Protein AF-A0A7J2PY48-F1 (afdb_monomer)

Radius of gyration: 15.41 Å; Cα contacts (8 Å, |Δi|>4): 134; chains: 1; bounding box: 51×31×42 Å

Sequence (105 aa):
MSEINNFRLEILKQIRRIEKGVPIKWDRVINMDFLVQIYGWIPYNKGRSDFILITFEKYKSEITIKFTTSSVKFSEKLHNNLMGEETKEGYTPCIKFKKYFKKYL

Mean predicted aligned error: 5.65 Å

Foldseek 3Di:
DDPVVVVVVVVVVLVVLLCVVFPWDWDDWDDDDFKIKTKTWGDDPPPDTKIKIWMWGHDPPDTDIDMDIPDQPCLLVSVCSRPNPPDPPPRDHDDDPCVVCVVPD

Secondary structure (DSSP, 8-state):
--HHHHHHHHHHHHHHHHTTTS--EEEEEEEETTEEEEEEEEE-TTS-EEEEEEEEEEETTEEEEEEEES-TTTHHHHHHHHH-TT--TT------HHHHTTTT-

Structure (mmCIF, N/CA/C/O ba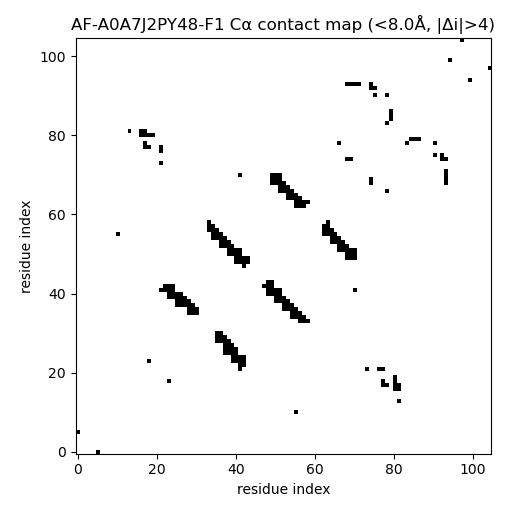ckbone):
data_AF-A0A7J2PY48-F1
#
_entry.id   AF-A0A7J2PY48-F1
#
loop_
_atom_site.group_PDB
_atom_site.id
_atom_site.type_symbol
_atom_site.label_atom_id
_atom_site.label_alt_id
_atom_site.label_comp_id
_atom_site.label_asym_id
_atom_site.label_entity_id
_atom_site.label_seq_id
_atom_site.pdbx_PDB_ins_code
_atom_site.Cartn_x
_atom_site.Cartn_y
_atom_site.Cartn_z
_atom_site.occupancy
_atom_site.B_iso_or_equiv
_atom_site.auth_seq_id
_atom_site.auth_comp_id
_atom_site.auth_asym_id
_atom_site.auth_atom_id
_atom_site.pdbx_PDB_model_num
ATOM 1 N N . MET A 1 1 ? -26.467 4.314 13.506 1.00 53.16 1 MET A N 1
ATOM 2 C CA . MET A 1 1 ? -25.622 3.755 12.421 1.00 53.16 1 MET A CA 1
ATOM 3 C C . MET A 1 1 ? -24.768 2.652 13.021 1.00 53.16 1 MET A C 1
ATOM 5 O O . MET A 1 1 ? -24.183 2.898 14.063 1.00 53.16 1 MET A O 1
ATOM 9 N N . SER A 1 2 ? -24.751 1.447 12.445 1.00 63.12 2 SER A N 1
ATOM 10 C CA . SER A 1 2 ? -24.008 0.305 13.005 1.00 63.12 2 SER A CA 1
ATOM 11 C C . SER A 1 2 ? -22.488 0.525 12.949 1.00 63.12 2 SER A C 1
ATOM 13 O O . SER A 1 2 ? -21.991 1.175 12.028 1.00 63.12 2 SER A O 1
ATOM 15 N N . GLU A 1 3 ? -21.734 -0.039 13.899 1.00 61.94 3 GLU A N 1
ATOM 16 C CA . GLU A 1 3 ? -20.261 0.056 13.943 1.00 61.94 3 GLU A CA 1
ATOM 17 C C . GLU A 1 3 ? -19.582 -0.401 12.638 1.00 61.94 3 GLU A C 1
ATOM 19 O O . GLU A 1 3 ? -18.567 0.162 12.230 1.00 61.94 3 GLU A O 1
ATOM 24 N N . ILE A 1 4 ? -20.172 -1.378 11.940 1.00 60.53 4 ILE A N 1
ATOM 25 C CA . ILE A 1 4 ? -19.694 -1.890 10.644 1.00 60.53 4 ILE A CA 1
ATOM 26 C C . ILE A 1 4 ? -19.715 -0.798 9.565 1.00 60.53 4 ILE A C 1
ATOM 28 O O . ILE A 1 4 ? -18.777 -0.687 8.771 1.00 60.53 4 ILE A O 1
ATOM 32 N N . ASN A 1 5 ? -20.756 0.040 9.547 1.00 67.75 5 ASN A N 1
ATOM 33 C CA . ASN A 1 5 ? -20.833 1.153 8.603 1.00 67.75 5 ASN A CA 1
ATOM 34 C C . ASN A 1 5 ? -19.766 2.210 8.905 1.00 67.75 5 ASN A C 1
ATOM 36 O O . ASN A 1 5 ? -19.225 2.802 7.975 1.00 67.75 5 ASN A O 1
ATOM 40 N N . ASN A 1 6 ? -19.399 2.394 10.175 1.00 79.69 6 ASN A N 1
ATOM 41 C CA . ASN A 1 6 ? -18.341 3.326 10.555 1.00 79.69 6 ASN A CA 1
ATOM 42 C C . ASN A 1 6 ? -16.955 2.841 10.084 1.00 79.69 6 ASN A C 1
ATOM 44 O O . ASN A 1 6 ? -16.181 3.617 9.530 1.00 79.69 6 ASN A O 1
ATOM 48 N N . PHE A 1 7 ? -16.671 1.537 10.199 1.00 84.56 7 PHE A N 1
ATOM 49 C CA . PHE A 1 7 ? -15.387 0.971 9.768 1.00 84.56 7 PHE A CA 1
ATOM 50 C C . PHE A 1 7 ? -15.168 1.068 8.251 1.00 84.56 7 PHE A C 1
ATOM 52 O O . PHE A 1 7 ? -14.113 1.511 7.802 1.00 84.56 7 PHE A O 1
ATOM 59 N N . ARG A 1 8 ? -16.181 0.734 7.441 1.00 87.69 8 ARG A N 1
ATOM 60 C CA . ARG A 1 8 ? -16.094 0.860 5.973 1.00 87.69 8 ARG A CA 1
ATOM 61 C C . ARG A 1 8 ? -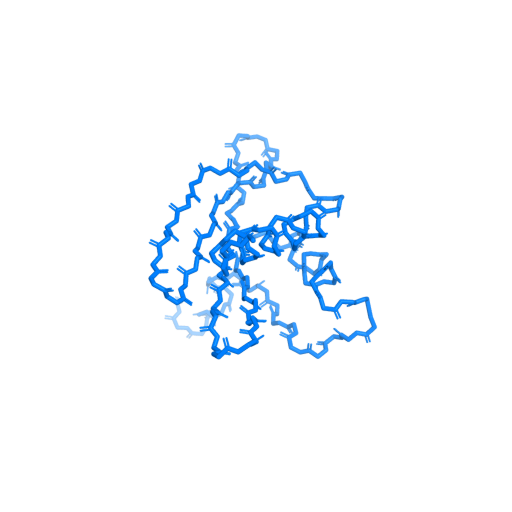15.927 2.310 5.516 1.00 87.69 8 ARG A C 1
ATOM 63 O O . ARG A 1 8 ? -15.186 2.568 4.570 1.00 87.69 8 ARG A O 1
ATOM 70 N N . LEU A 1 9 ? -16.596 3.252 6.183 1.00 89.44 9 LEU A N 1
ATOM 71 C CA . LEU A 1 9 ? -16.425 4.680 5.907 1.00 89.44 9 LEU A CA 1
ATOM 72 C C . LEU A 1 9 ? -15.001 5.143 6.215 1.00 89.44 9 LEU A C 1
ATOM 74 O O . LEU A 1 9 ? -14.432 5.906 5.437 1.00 89.44 9 LEU A O 1
ATOM 78 N N . GLU A 1 10 ? -14.415 4.665 7.310 1.00 88.88 10 GLU A N 1
ATOM 79 C CA . GLU A 1 10 ? -13.033 4.985 7.652 1.00 88.88 10 GLU A CA 1
ATOM 80 C C . GLU A 1 10 ? -12.053 4.411 6.622 1.00 88.88 10 GLU A C 1
ATOM 82 O O . GLU A 1 10 ? -11.220 5.151 6.103 1.00 88.88 10 GLU A O 1
ATOM 87 N N . ILE A 1 11 ? -12.232 3.153 6.204 1.00 92.00 11 ILE A N 1
ATOM 88 C CA . ILE A 1 11 ? -11.459 2.545 5.107 1.00 92.00 11 ILE A CA 1
ATOM 89 C C . 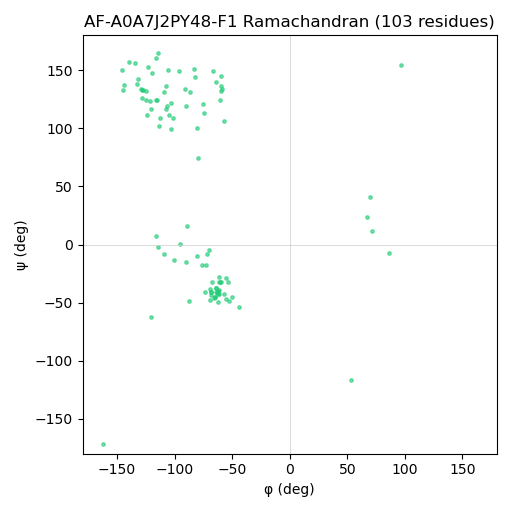ILE A 1 11 ? -11.507 3.420 3.848 1.00 92.00 11 ILE A C 1
ATOM 91 O O . ILE A 1 11 ? -10.465 3.734 3.273 1.00 92.00 11 ILE A O 1
ATOM 95 N N . LEU A 1 12 ? -12.696 3.869 3.432 1.00 92.62 12 LEU A N 1
ATOM 96 C CA . LEU A 1 12 ? -12.845 4.722 2.249 1.00 92.62 12 LEU A CA 1
ATOM 97 C C . LEU A 1 12 ? -12.098 6.056 2.380 1.00 92.62 12 LEU A C 1
ATOM 99 O O . LEU A 1 12 ? -11.502 6.515 1.403 1.00 92.62 12 LEU A O 1
ATOM 103 N N . LYS A 1 13 ? -12.094 6.684 3.563 1.00 91.88 13 LYS A N 1
ATOM 104 C CA . LYS A 1 13 ? -11.307 7.908 3.797 1.00 91.88 13 LYS A CA 1
ATOM 105 C C . LYS A 1 13 ? -9.812 7.648 3.637 1.00 91.88 13 LYS A C 1
ATOM 107 O O . LYS A 1 13 ? -9.124 8.455 3.015 1.00 91.88 13 LYS A O 1
ATOM 112 N N . GLN A 1 14 ? -9.317 6.533 4.169 1.00 91.19 14 GLN A N 1
ATOM 113 C CA . GLN A 1 14 ? -7.901 6.181 4.080 1.00 91.19 14 GLN A CA 1
ATOM 114 C C . GLN A 1 14 ? -7.494 5.840 2.641 1.00 91.19 14 GLN A C 1
ATOM 116 O O . GLN A 1 14 ? -6.470 6.331 2.172 1.00 91.19 14 GLN A O 1
ATOM 121 N N . ILE A 1 15 ? -8.330 5.114 1.890 1.00 93.69 15 ILE A N 1
ATOM 122 C CA . ILE A 1 15 ? -8.109 4.865 0.453 1.00 93.69 15 ILE A CA 1
ATOM 123 C C . ILE A 1 15 ? -7.944 6.179 -0.318 1.00 93.69 15 ILE A C 1
ATOM 125 O O . ILE A 1 15 ? -6.983 6.328 -1.073 1.00 93.69 15 ILE A O 1
ATOM 129 N N . ARG A 1 16 ? -8.830 7.155 -0.080 1.00 93.06 16 ARG A N 1
ATOM 130 C CA . ARG A 1 16 ? -8.769 8.475 -0.733 1.00 93.06 16 ARG A CA 1
ATOM 131 C C . ARG A 1 16 ? -7.491 9.250 -0.417 1.00 93.06 16 ARG A C 1
ATOM 133 O O . ARG A 1 16 ? -7.008 10.019 -1.244 1.00 93.06 16 ARG A O 1
ATOM 140 N N . ARG A 1 17 ? -6.934 9.072 0.783 1.00 91.56 17 ARG A N 1
ATOM 141 C CA . ARG A 1 17 ? -5.633 9.655 1.142 1.00 91.56 17 ARG A CA 1
ATOM 142 C C . ARG A 1 17 ? -4.511 8.981 0.363 1.00 91.56 17 ARG A C 1
ATOM 144 O O . ARG A 1 17 ? -3.710 9.666 -0.265 1.00 91.56 17 ARG A O 1
ATOM 151 N N . ILE A 1 18 ? -4.506 7.651 0.340 1.00 91.38 18 ILE A N 1
ATOM 152 C CA . ILE A 1 18 ? -3.476 6.831 -0.310 1.00 91.38 18 ILE A CA 1
ATOM 153 C C . ILE A 1 18 ? -3.399 7.091 -1.815 1.00 91.38 18 ILE A C 1
ATOM 155 O O . ILE A 1 18 ? -2.302 7.228 -2.358 1.00 91.38 18 ILE A O 1
ATOM 159 N N . GLU A 1 19 ? -4.543 7.198 -2.491 1.00 93.69 19 GLU A N 1
ATOM 160 C CA . GLU A 1 19 ? -4.606 7.400 -3.945 1.00 93.69 19 GLU A CA 1
ATOM 161 C C . GLU A 1 19 ? -4.181 8.805 -4.396 1.00 93.69 19 GLU A C 1
ATOM 163 O O . GLU A 1 19 ? -4.018 9.049 -5.593 1.00 93.69 19 GLU A O 1
ATOM 168 N N . LYS A 1 20 ? -3.965 9.748 -3.467 1.00 93.81 20 LYS A N 1
ATOM 169 C CA . LYS A 1 20 ? -3.657 11.142 -3.796 1.00 93.81 20 LYS A CA 1
ATOM 170 C C . LYS A 1 20 ? -2.413 11.243 -4.685 1.00 93.81 20 LYS A C 1
ATOM 172 O O . LYS A 1 20 ? -1.270 11.083 -4.251 1.00 93.81 20 LYS A O 1
ATOM 177 N N . GLY A 1 21 ? -2.646 11.544 -5.962 1.00 91.44 21 GLY A N 1
ATOM 178 C CA . GLY A 1 21 ? -1.602 11.676 -6.975 1.00 91.44 21 GLY A CA 1
ATOM 179 C C . GLY A 1 21 ? -0.873 10.370 -7.314 1.00 91.44 21 GLY A C 1
ATOM 180 O O . GLY A 1 21 ? 0.275 10.440 -7.769 1.00 91.44 21 GLY A O 1
ATOM 181 N N . VAL A 1 22 ? -1.505 9.215 -7.085 1.00 93.69 22 VAL A N 1
ATOM 182 C CA . VAL A 1 22 ? -1.063 7.891 -7.545 1.00 93.69 22 VAL A CA 1
ATOM 183 C C . VAL A 1 22 ? -2.219 7.259 -8.333 1.00 93.69 22 VAL A C 1
ATOM 185 O O . VAL A 1 22 ? -3.319 7.145 -7.802 1.00 93.69 22 VAL A O 1
ATOM 188 N N . PRO A 1 23 ? -2.021 6.847 -9.596 1.00 94.44 23 PRO A N 1
ATOM 189 C CA . PRO A 1 23 ? -3.111 6.361 -10.439 1.00 94.44 23 PRO A CA 1
ATOM 190 C C . PRO A 1 23 ? -3.467 4.907 -10.098 1.00 94.44 23 PRO A C 1
ATOM 192 O O . PRO A 1 23 ? -3.110 3.993 -10.833 1.00 94.44 23 PRO A O 1
ATOM 195 N N . ILE A 1 24 ? -4.134 4.663 -8.973 1.00 95.69 24 ILE A N 1
ATOM 196 C CA . ILE A 1 24 ? -4.490 3.306 -8.542 1.00 95.69 24 ILE A CA 1
ATOM 197 C C . ILE A 1 24 ? -5.821 2.885 -9.175 1.00 95.69 24 ILE A C 1
ATOM 199 O O . ILE A 1 24 ? -6.813 3.606 -9.114 1.00 95.69 24 ILE A O 1
ATOM 203 N N . LYS A 1 25 ? -5.854 1.686 -9.753 1.00 95.75 25 LYS A N 1
ATOM 204 C CA . LYS A 1 25 ? -7.075 0.979 -10.150 1.00 95.75 25 LYS A CA 1
ATOM 205 C C . LYS A 1 25 ? -7.364 -0.113 -9.125 1.00 95.75 25 LYS A C 1
ATOM 207 O O . LYS A 1 25 ? -6.733 -1.168 -9.164 1.00 95.75 25 LYS A O 1
ATOM 212 N N . TRP A 1 26 ? -8.276 0.153 -8.195 1.00 96.31 26 TRP A N 1
ATOM 213 C CA . TRP A 1 26 ? -8.747 -0.839 -7.225 1.00 96.31 26 TRP A CA 1
ATOM 214 C C . TRP A 1 26 ? -9.480 -1.983 -7.936 1.00 96.31 26 TRP A C 1
ATOM 216 O O . TRP A 1 26 ? -10.214 -1.734 -8.890 1.00 96.31 26 TRP A O 1
ATOM 226 N N . ASP A 1 27 ? -9.262 -3.222 -7.494 1.00 96.50 27 ASP A N 1
ATOM 227 C CA . ASP A 1 27 ? -9.780 -4.425 -8.163 1.00 96.50 27 ASP A CA 1
ATOM 228 C C . ASP A 1 27 ? -10.681 -5.229 -7.218 1.00 96.50 27 ASP A C 1
ATOM 230 O O . ASP A 1 27 ? -11.885 -5.354 -7.439 1.00 96.50 27 ASP A O 1
ATOM 234 N N . ARG A 1 28 ? -10.126 -5.731 -6.110 1.00 97.12 28 ARG A N 1
ATOM 235 C CA . ARG A 1 28 ? -10.822 -6.685 -5.235 1.00 97.12 28 ARG A CA 1
ATOM 236 C C . ARG A 1 28 ? -10.582 -6.399 -3.760 1.00 97.12 28 ARG A C 1
ATOM 238 O O . ARG A 1 28 ? -9.589 -5.784 -3.369 1.00 97.12 28 ARG A O 1
ATOM 245 N N . VAL A 1 29 ? -11.522 -6.887 -2.953 1.00 97.31 29 VAL A N 1
ATOM 246 C CA . VAL A 1 29 ? -11.542 -6.748 -1.497 1.00 97.31 29 VAL A CA 1
ATOM 247 C C . VAL A 1 29 ? -11.735 -8.121 -0.861 1.00 97.31 29 VAL A C 1
ATOM 249 O O . VAL A 1 29 ? -12.631 -8.866 -1.254 1.00 97.31 29 VAL A O 1
ATOM 252 N N . ILE A 1 30 ? -10.925 -8.430 0.144 1.00 96.06 30 ILE A N 1
ATOM 253 C CA . ILE A 1 30 ? -11.108 -9.559 1.055 1.00 96.06 30 ILE A CA 1
ATOM 254 C C . ILE A 1 30 ? -11.542 -8.964 2.393 1.00 96.06 30 ILE A C 1
ATOM 256 O O . ILE A 1 30 ? -10.806 -8.187 2.996 1.00 96.06 30 ILE A O 1
ATOM 260 N N . ASN A 1 31 ? -12.754 -9.291 2.834 1.00 93.81 31 ASN A N 1
ATOM 261 C CA . ASN A 1 31 ? -13.337 -8.780 4.072 1.00 93.81 31 ASN A CA 1
ATOM 262 C C . ASN A 1 31 ? -13.477 -9.926 5.081 1.00 93.81 31 ASN A C 1
ATOM 264 O O . ASN A 1 31 ? -14.312 -10.807 4.888 1.00 93.81 31 ASN A O 1
ATOM 268 N N . MET A 1 32 ? -12.656 -9.898 6.124 1.00 90.62 32 MET A N 1
ATOM 269 C CA . MET A 1 32 ? -12.644 -10.828 7.255 1.00 90.62 32 MET A CA 1
ATOM 270 C C . MET A 1 32 ? -13.032 -10.078 8.540 1.00 90.62 32 MET A C 1
ATOM 272 O O . MET A 1 32 ? -13.009 -8.849 8.571 1.00 90.62 32 MET A O 1
ATOM 276 N N . ASP A 1 33 ? -13.368 -10.801 9.610 1.00 85.81 33 ASP A N 1
ATOM 277 C CA . ASP A 1 33 ? -13.989 -10.231 10.820 1.00 85.81 33 ASP A CA 1
ATOM 278 C C . ASP A 1 33 ? -1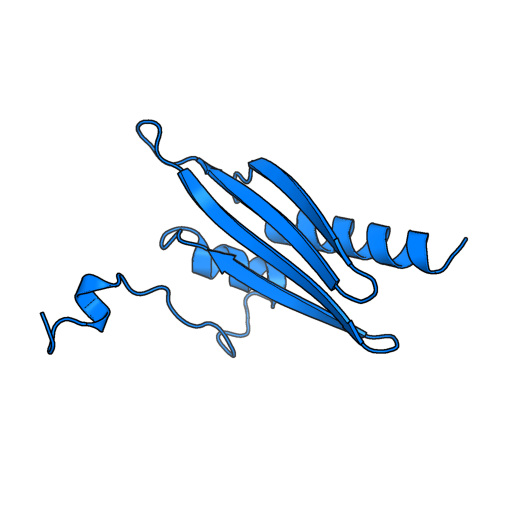3.262 -9.005 11.400 1.00 85.81 33 ASP A C 1
ATOM 280 O O . ASP A 1 33 ? -13.886 -7.994 11.724 1.00 85.81 33 ASP A O 1
ATOM 284 N N . PHE A 1 34 ? -11.934 -9.069 11.501 1.00 87.50 34 PHE A N 1
ATOM 285 C CA . PHE A 1 34 ? -11.091 -7.997 12.043 1.00 87.50 34 PHE A CA 1
ATOM 286 C C . PHE A 1 34 ? -10.122 -7.416 11.007 1.00 87.50 34 PHE A C 1
ATOM 288 O O . PHE A 1 34 ? -9.244 -6.629 11.359 1.00 87.50 34 PHE A O 1
ATOM 295 N N . LEU A 1 35 ? -10.241 -7.802 9.736 1.00 92.81 35 LEU A N 1
ATOM 296 C CA . LEU A 1 35 ? -9.267 -7.449 8.710 1.00 92.81 35 LEU A CA 1
ATOM 297 C C . LEU A 1 35 ? -9.936 -7.215 7.356 1.00 92.81 35 LEU A C 1
ATOM 299 O O . LEU A 1 35 ? -10.702 -8.043 6.876 1.00 92.81 35 LEU A O 1
ATOM 303 N N . VAL A 1 36 ? -9.579 -6.116 6.695 1.00 95.62 36 VAL A N 1
ATOM 304 C CA . VAL A 1 36 ? -9.958 -5.847 5.305 1.00 95.62 36 VAL 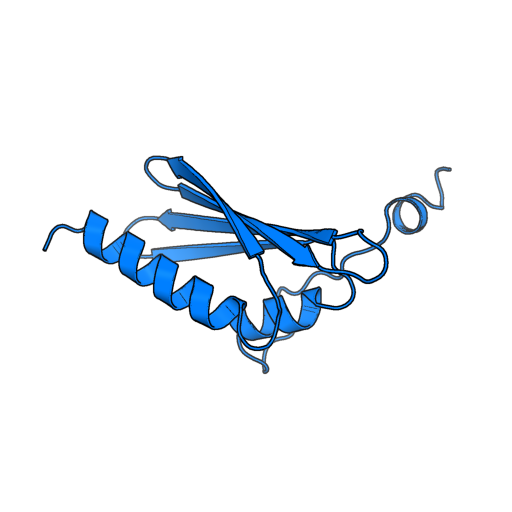A CA 1
ATOM 305 C C . VAL A 1 36 ? -8.706 -5.677 4.462 1.00 95.62 36 VAL A C 1
ATOM 307 O O . VAL A 1 36 ? -7.872 -4.822 4.741 1.00 95.62 36 VAL A O 1
ATOM 310 N N . GLN A 1 37 ? -8.580 -6.484 3.418 1.00 97.06 37 GLN A N 1
ATOM 311 C CA . GLN A 1 37 ? -7.510 -6.398 2.434 1.00 97.06 37 GLN A CA 1
ATOM 312 C C . GLN A 1 37 ? -8.066 -5.889 1.117 1.00 97.06 37 GLN A C 1
ATOM 314 O O . GLN A 1 37 ? -9.069 -6.397 0.623 1.00 97.06 37 GLN A O 1
ATOM 319 N N . ILE A 1 38 ? -7.408 -4.897 0.535 1.00 97.31 38 ILE A N 1
ATOM 320 C CA . ILE A 1 38 ? -7.805 -4.287 -0.730 1.00 97.31 38 ILE A CA 1
ATOM 321 C C . ILE A 1 38 ? -6.594 -4.288 -1.633 1.00 97.31 38 ILE A C 1
ATOM 323 O O . ILE A 1 38 ? -5.536 -3.780 -1.255 1.00 97.31 38 ILE A O 1
ATOM 327 N N . TYR A 1 39 ? -6.746 -4.851 -2.822 1.00 96.75 39 TYR A N 1
ATOM 328 C CA . TYR A 1 39 ? -5.681 -4.862 -3.807 1.00 96.75 39 TYR A CA 1
ATOM 329 C C . TYR A 1 39 ? -6.115 -4.230 -5.116 1.00 96.75 39 TYR A C 1
ATOM 331 O O . TYR A 1 39 ? -7.293 -4.182 -5.482 1.00 96.75 39 TYR A O 1
ATOM 339 N N . GLY A 1 40 ? -5.118 -3.697 -5.803 1.00 96.75 40 GLY A N 1
ATOM 340 C CA . GLY A 1 40 ? -5.290 -2.979 -7.044 1.00 96.75 40 GLY A CA 1
ATOM 341 C C . GLY A 1 40 ? -3.985 -2.877 -7.808 1.00 96.75 40 GLY A C 1
ATOM 342 O O . GLY A 1 40 ? -2.959 -3.468 -7.455 1.00 96.75 40 GLY A O 1
ATOM 343 N N . TRP A 1 41 ? -4.047 -2.087 -8.866 1.00 96.62 41 TRP A N 1
ATOM 344 C CA . TRP A 1 41 ? -3.002 -1.994 -9.867 1.00 96.62 41 TRP A CA 1
ATOM 345 C C . TRP A 1 41 ? -2.630 -0.540 -10.105 1.00 96.62 41 TRP A C 1
ATOM 347 O O . TRP A 1 41 ? -3.500 0.305 -10.304 1.00 96.62 41 TRP A O 1
ATOM 357 N N . ILE A 1 42 ? -1.336 -0.250 -10.135 1.00 95.12 42 ILE A N 1
ATOM 358 C CA . ILE A 1 42 ? -0.799 1.042 -10.551 1.00 95.12 42 ILE A CA 1
ATOM 359 C C . ILE A 1 42 ? -0.299 0.862 -11.989 1.00 95.12 42 ILE A C 1
ATOM 361 O O . ILE A 1 42 ? 0.692 0.154 -12.196 1.00 95.12 42 ILE A O 1
ATOM 365 N N . PRO A 1 43 ? -0.970 1.442 -13.001 1.00 91.88 43 PRO A N 1
ATOM 366 C CA . PRO A 1 43 ? -0.565 1.294 -14.388 1.00 91.88 43 PRO A CA 1
ATOM 367 C C . PRO A 1 43 ? 0.852 1.823 -14.605 1.00 91.88 43 PRO A C 1
ATOM 369 O O . PRO A 1 43 ? 1.192 2.939 -14.203 1.00 91.88 43 PRO A O 1
ATOM 372 N N . TYR A 1 44 ? 1.661 1.025 -15.289 1.00 82.69 44 TYR A N 1
ATOM 373 C CA . TYR A 1 44 ? 2.988 1.387 -15.757 1.00 82.69 44 TYR A CA 1
ATOM 374 C C . TYR A 1 44 ? 3.013 1.373 -17.293 1.00 82.69 44 TYR A C 1
ATOM 376 O O . TYR A 1 44 ? 2.154 0.793 -17.963 1.00 82.69 44 TYR A O 1
ATOM 384 N N . ASN A 1 45 ? 3.999 2.045 -17.887 1.00 7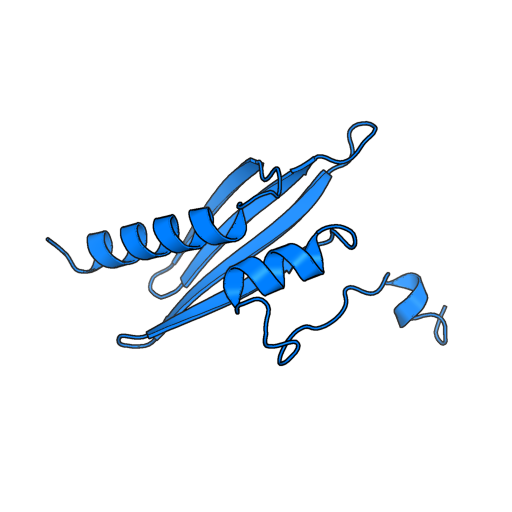4.81 45 ASN A N 1
ATOM 385 C CA . ASN A 1 45 ? 4.120 2.111 -19.341 1.00 74.81 45 ASN A CA 1
ATOM 386 C C . ASN A 1 45 ? 4.270 0.703 -19.950 1.00 74.81 45 ASN A C 1
ATOM 388 O O . ASN A 1 45 ? 4.953 -0.158 -19.393 1.00 74.81 45 ASN A O 1
ATOM 392 N N . LYS A 1 46 ? 3.691 0.509 -21.145 1.00 74.56 46 LYS A N 1
ATOM 393 C CA . LYS A 1 46 ? 3.773 -0.728 -21.953 1.00 74.56 46 LYS A CA 1
ATOM 394 C C . LYS A 1 46 ? 3.022 -1.939 -21.371 1.00 74.56 46 LYS A C 1
ATOM 396 O O . LYS A 1 46 ? 3.525 -3.058 -21.424 1.00 74.56 46 LYS A O 1
ATOM 401 N N . GLY A 1 47 ? 1.825 -1.724 -20.819 1.00 76.31 47 GLY A N 1
ATOM 402 C CA . GLY A 1 47 ? 0.911 -2.813 -20.433 1.00 76.31 47 GLY A CA 1
ATOM 403 C C . GLY A 1 47 ? 1.345 -3.617 -19.205 1.00 76.31 47 GLY A C 1
ATOM 404 O O . GLY A 1 47 ? 0.780 -4.670 -18.927 1.00 76.31 47 GLY A O 1
ATOM 405 N N . ARG A 1 48 ? 2.347 -3.133 -18.467 1.00 85.31 48 ARG A N 1
ATOM 406 C CA . ARG A 1 48 ? 2.722 -3.671 -17.158 1.00 85.31 48 ARG A CA 1
ATOM 407 C C . ARG A 1 48 ? 2.055 -2.833 -16.077 1.00 85.31 48 ARG A C 1
ATOM 409 O O . ARG A 1 48 ? 1.869 -1.636 -16.261 1.00 85.31 48 ARG A O 1
ATOM 416 N N . SER A 1 49 ? 1.734 -3.450 -14.951 1.00 93.56 49 SER A N 1
ATOM 417 C CA . SER A 1 49 ? 1.186 -2.759 -13.787 1.00 93.56 49 SER A CA 1
ATOM 418 C C . SER A 1 49 ? 1.950 -3.194 -12.553 1.00 93.56 49 SER A C 1
ATOM 420 O O . SER A 1 49 ? 2.312 -4.365 -12.428 1.00 93.56 49 SER A O 1
ATOM 422 N N . ASP A 1 50 ? 2.180 -2.256 -11.647 1.00 93.75 50 ASP A N 1
ATOM 423 C CA . ASP A 1 50 ? 2.642 -2.578 -10.308 1.00 93.75 50 ASP A CA 1
ATOM 424 C C . ASP A 1 50 ? 1.449 -2.981 -9.442 1.00 93.75 50 ASP A C 1
ATOM 426 O O . ASP A 1 50 ? 0.360 -2.420 -9.578 1.00 93.75 50 ASP A O 1
ATOM 430 N N . PHE A 1 51 ? 1.642 -3.942 -8.543 1.00 94.56 51 PHE A N 1
ATOM 431 C CA . PHE A 1 51 ? 0.604 -4.315 -7.590 1.00 94.56 51 PHE A CA 1
ATOM 432 C C . PHE A 1 51 ? 0.627 -3.368 -6.389 1.00 94.56 51 PHE A C 1
ATOM 434 O O . PHE A 1 51 ? 1.684 -2.867 -5.984 1.00 94.56 51 PHE A O 1
ATOM 441 N N . ILE A 1 52 ? -0.534 -3.179 -5.775 1.00 95.19 52 ILE A N 1
ATOM 442 C CA . ILE A 1 52 ? -0.662 -2.625 -4.431 1.00 95.19 52 ILE A CA 1
ATOM 443 C C . ILE A 1 52 ? -1.628 -3.490 -3.623 1.00 95.19 52 ILE A C 1
ATOM 445 O O . ILE A 1 52 ? -2.656 -3.925 -4.137 1.00 95.19 52 ILE A O 1
ATOM 449 N N . LEU A 1 53 ? -1.279 -3.739 -2.366 1.00 96.25 53 LEU A N 1
ATOM 450 C CA . LEU A 1 53 ? -2.112 -4.373 -1.353 1.00 96.25 53 LEU A CA 1
ATOM 451 C C . LEU A 1 53 ? -2.131 -3.473 -0.121 1.00 96.25 53 LEU A C 1
ATOM 453 O O . LEU A 1 53 ? -1.079 -3.025 0.335 1.00 96.25 53 LEU A O 1
ATOM 457 N N . ILE A 1 54 ? -3.317 -3.237 0.422 1.00 95.12 54 ILE A N 1
ATOM 458 C CA . ILE A 1 54 ? -3.525 -2.490 1.659 1.00 95.12 54 ILE A CA 1
ATOM 459 C C . ILE A 1 54 ? -4.317 -3.368 2.603 1.00 95.12 54 ILE A C 1
ATOM 461 O O . ILE A 1 54 ? -5.332 -3.942 2.214 1.00 95.12 54 ILE A O 1
ATOM 465 N N . THR A 1 55 ? -3.852 -3.449 3.837 1.00 95.44 55 THR A N 1
ATOM 466 C CA . THR A 1 55 ? -4.477 -4.209 4.908 1.00 95.44 55 THR A CA 1
ATOM 467 C C . THR A 1 55 ? -4.914 -3.233 5.991 1.00 95.44 55 THR A C 1
ATOM 469 O O . THR A 1 55 ? -4.095 -2.484 6.520 1.00 95.44 55 THR A O 1
ATOM 472 N N . PHE A 1 56 ? -6.196 -3.271 6.329 1.00 93.88 56 PHE A N 1
ATOM 473 C CA . PHE A 1 56 ? -6.797 -2.585 7.464 1.00 93.88 56 PHE A CA 1
ATOM 474 C C . PHE A 1 56 ? -7.083 -3.624 8.541 1.00 93.88 56 PHE A C 1
ATOM 476 O O . PHE A 1 56 ? -7.949 -4.473 8.350 1.00 93.88 56 PHE A O 1
ATOM 483 N N . GLU A 1 57 ? -6.365 -3.571 9.654 1.00 93.06 57 GLU A N 1
ATOM 484 C CA . GLU A 1 57 ? -6.583 -4.436 10.815 1.00 93.06 57 GLU A CA 1
ATOM 485 C C . GLU A 1 57 ? -7.309 -3.636 11.896 1.00 93.06 57 GLU A C 1
ATOM 487 O O . GLU A 1 57 ? -6.823 -2.592 12.332 1.00 93.06 57 GLU A O 1
ATOM 492 N N . LYS A 1 58 ? -8.480 -4.110 12.324 1.00 88.06 58 LYS A N 1
ATOM 493 C CA . LYS A 1 58 ? -9.224 -3.545 13.449 1.00 88.06 58 LYS A CA 1
ATOM 494 C C . LYS A 1 58 ? -8.791 -4.255 14.726 1.00 88.06 58 LYS A C 1
ATOM 496 O O . LYS A 1 58 ? -9.019 -5.453 14.880 1.00 88.06 58 LYS A O 1
ATOM 501 N N . TYR A 1 59 ? -8.239 -3.503 15.669 1.00 85.44 59 TYR A N 1
ATOM 502 C CA . TYR A 1 59 ? -7.957 -3.989 17.014 1.00 85.44 59 TYR A CA 1
ATOM 503 C C . TYR A 1 59 ? -8.643 -3.080 18.031 1.00 85.44 59 TYR A C 1
ATOM 505 O O . TYR A 1 59 ? -8.290 -1.914 18.182 1.00 85.44 59 TYR A O 1
ATOM 513 N N . LYS A 1 60 ? -9.661 -3.606 18.725 1.00 83.69 60 LYS A N 1
ATOM 514 C CA . LYS A 1 60 ? -10.544 -2.818 19.604 1.00 83.69 60 LYS A CA 1
ATOM 515 C C . LYS A 1 60 ? -11.133 -1.603 18.854 1.00 83.69 60 LYS A C 1
ATOM 517 O O . LYS A 1 60 ? -11.881 -1.786 17.893 1.00 83.69 60 LYS A O 1
ATOM 522 N N . SER A 1 61 ? -10.809 -0.388 19.297 1.00 79.31 61 SER A N 1
ATOM 523 C CA . SER A 1 61 ? -11.215 0.897 18.713 1.00 79.31 61 SER A CA 1
ATOM 524 C C . SER A 1 61 ? -10.184 1.490 17.747 1.00 79.31 61 SER A C 1
ATOM 526 O O . SER A 1 61 ? -10.412 2.574 17.217 1.00 79.31 61 SER A O 1
ATOM 528 N N . GLU A 1 62 ? -9.061 0.812 17.519 1.00 83.88 62 GLU A N 1
ATOM 529 C CA . GLU A 1 62 ? -7.966 1.290 16.678 1.00 83.88 62 GLU A CA 1
ATOM 530 C C . GLU A 1 62 ? -7.931 0.552 15.337 1.00 83.88 62 GLU A C 1
ATOM 532 O O . GLU A 1 62 ? -8.331 -0.612 15.221 1.00 83.88 62 GLU A O 1
ATOM 537 N N . ILE A 1 63 ? -7.448 1.249 14.308 1.00 85.62 63 ILE A N 1
ATOM 538 C CA . ILE A 1 63 ? -7.251 0.699 12.968 1.00 85.62 63 ILE A CA 1
ATOM 539 C C . ILE A 1 63 ? -5.773 0.827 12.633 1.00 85.62 63 ILE A C 1
ATOM 541 O O . ILE A 1 63 ? -5.245 1.932 12.522 1.00 85.62 63 ILE A O 1
ATOM 545 N N . THR A 1 64 ? -5.113 -0.307 12.443 1.00 89.06 64 THR A N 1
ATOM 546 C CA . THR A 1 64 ? -3.761 -0.351 11.891 1.00 89.06 64 THR A CA 1
ATOM 547 C C . THR A 1 64 ? -3.842 -0.492 10.379 1.00 89.06 64 THR A C 1
ATOM 549 O O . THR A 1 64 ? -4.597 -1.316 9.859 1.00 89.06 64 THR A O 1
ATOM 552 N N . ILE A 1 65 ? -3.048 0.305 9.666 1.00 90.25 65 ILE A N 1
ATOM 553 C CA . ILE A 1 65 ? -2.984 0.284 8.206 1.00 90.25 65 ILE A CA 1
ATOM 554 C C . ILE A 1 65 ? -1.593 -0.179 7.796 1.00 9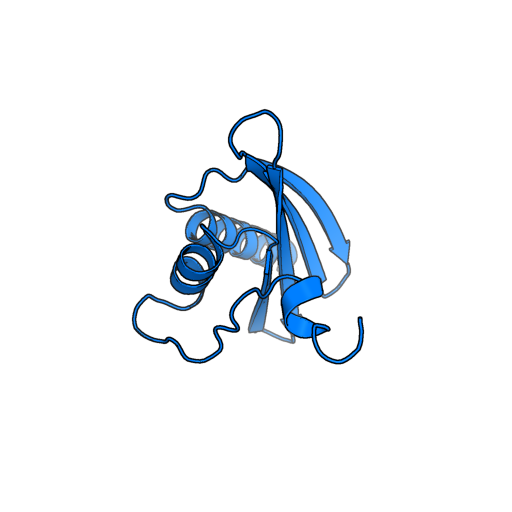0.25 65 ILE A C 1
ATOM 556 O O . ILE A 1 65 ? -0.586 0.411 8.184 1.00 90.25 65 ILE A O 1
ATOM 560 N N . LYS A 1 66 ? -1.538 -1.233 6.989 1.00 90.06 66 LYS A N 1
ATOM 561 C CA . LYS A 1 66 ? -0.309 -1.732 6.368 1.00 90.06 66 LYS A CA 1
ATOM 562 C C . LYS A 1 66 ? -0.475 -1.663 4.862 1.00 90.06 66 LYS A C 1
ATOM 564 O O . LYS A 1 66 ? -1.572 -1.871 4.350 1.00 90.06 66 LYS A O 1
ATOM 569 N N . PHE A 1 67 ? 0.611 -1.418 4.142 1.00 90.50 67 PHE A N 1
ATOM 570 C CA . PHE A 1 67 ? 0.596 -1.499 2.688 1.00 90.50 67 PHE A CA 1
ATOM 571 C C . PHE A 1 67 ? 1.807 -2.263 2.164 1.00 90.50 67 PHE A C 1
ATOM 573 O O . PHE A 1 67 ? 2.846 -2.370 2.814 1.00 90.50 67 PHE A O 1
ATOM 580 N N . THR A 1 68 ? 1.666 -2.818 0.970 1.00 92.12 68 THR A N 1
ATOM 581 C CA . THR A 1 68 ? 2.738 -3.479 0.230 1.00 92.12 68 THR A CA 1
ATOM 582 C C . THR A 1 68 ? 2.551 -3.178 -1.249 1.00 92.12 68 THR A C 1
ATOM 584 O O . THR A 1 68 ? 1.434 -3.209 -1.760 1.00 92.12 68 THR A O 1
ATOM 587 N N . THR A 1 69 ? 3.635 -2.871 -1.955 1.00 92.50 69 THR A N 1
ATOM 588 C CA . THR A 1 69 ? 3.592 -2.590 -3.394 1.00 92.50 69 THR A CA 1
ATOM 589 C C . THR A 1 69 ? 4.859 -3.073 -4.089 1.00 92.50 69 THR A C 1
ATOM 591 O O . THR A 1 69 ? 5.939 -3.059 -3.495 1.00 92.50 69 THR A O 1
ATOM 594 N N . SER A 1 70 ? 4.746 -3.455 -5.365 1.00 91.88 70 SER A N 1
ATOM 595 C CA . SER A 1 70 ? 5.915 -3.632 -6.240 1.00 91.88 70 SER A CA 1
ATOM 596 C C . SER A 1 70 ? 6.446 -2.320 -6.818 1.00 91.88 70 SER A C 1
ATOM 598 O O . SER A 1 70 ? 7.512 -2.320 -7.437 1.00 91.88 70 SER A O 1
ATOM 600 N N . SER A 1 71 ? 5.722 -1.207 -6.657 1.00 90.06 71 SER A N 1
ATOM 601 C CA . SER A 1 71 ? 6.071 0.043 -7.317 1.00 90.06 71 SER A CA 1
ATOM 602 C C . SER A 1 71 ? 7.183 0.790 -6.598 1.00 90.06 71 SER A C 1
ATOM 604 O O . SER A 1 71 ? 6.936 1.541 -5.661 1.00 90.06 71 SER A O 1
ATOM 606 N N . VAL A 1 72 ? 8.413 0.673 -7.101 1.00 88.00 72 VAL A N 1
ATOM 607 C CA . VAL A 1 72 ? 9.550 1.484 -6.619 1.00 88.00 72 VAL A CA 1
ATOM 608 C C . VAL A 1 72 ? 9.296 2.982 -6.830 1.00 88.00 72 VAL A C 1
ATOM 610 O O . VAL A 1 72 ? 9.738 3.805 -6.039 1.00 88.00 72 VAL A O 1
ATOM 613 N N . LYS A 1 73 ? 8.574 3.348 -7.898 1.00 89.31 73 LYS A N 1
ATOM 614 C CA . LYS A 1 73 ? 8.288 4.749 -8.238 1.00 89.31 73 LYS A CA 1
ATOM 615 C C . LYS A 1 73 ? 7.338 5.408 -7.237 1.00 89.31 73 LYS A C 1
ATOM 617 O O . LYS A 1 73 ? 7.480 6.594 -6.963 1.00 89.31 73 LYS A O 1
ATOM 622 N N . PHE A 1 74 ? 6.342 4.666 -6.760 1.00 90.81 74 PHE A N 1
ATOM 623 C CA . PHE A 1 74 ? 5.262 5.223 -5.948 1.00 90.81 74 PHE A CA 1
ATOM 624 C C . PHE A 1 74 ? 5.313 4.799 -4.479 1.00 90.81 74 PHE A C 1
ATOM 626 O O . PHE A 1 74 ? 4.568 5.369 -3.692 1.00 90.81 74 PHE A O 1
ATOM 633 N N . SER A 1 75 ? 6.178 3.860 -4.077 1.00 90.62 75 SER A N 1
ATOM 634 C CA . SER A 1 75 ? 6.211 3.332 -2.704 1.00 90.62 75 SER A CA 1
ATOM 635 C C . SER A 1 75 ? 6.416 4.407 -1.637 1.00 90.62 75 SER A C 1
ATOM 637 O O . SER A 1 75 ? 5.713 4.389 -0.632 1.00 90.62 75 SER A O 1
ATOM 639 N N . GLU A 1 76 ? 7.322 5.360 -1.861 1.00 89.50 76 GLU A N 1
ATOM 640 C CA . GLU A 1 76 ? 7.565 6.466 -0.921 1.00 89.50 76 GLU A CA 1
ATOM 641 C C . GLU A 1 76 ? 6.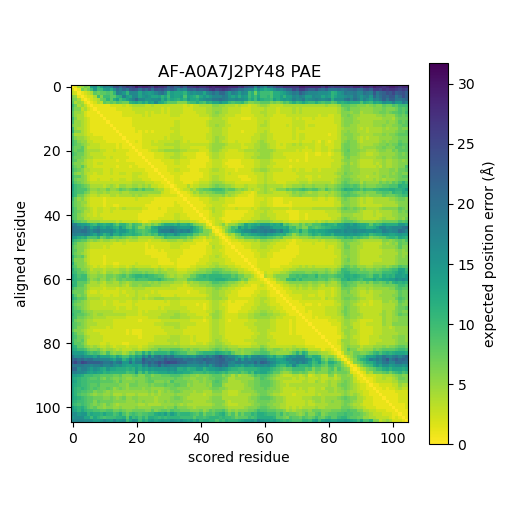363 7.417 -0.861 1.00 89.50 76 GLU A C 1
ATOM 643 O O . GLU A 1 76 ? 5.886 7.755 0.215 1.00 89.50 76 GLU A O 1
ATOM 648 N N . LYS A 1 77 ? 5.779 7.768 -2.013 1.00 91.06 77 LYS A N 1
ATOM 649 C CA . LYS A 1 77 ? 4.581 8.618 -2.058 1.00 91.06 77 LYS A CA 1
ATOM 650 C C . LYS A 1 77 ? 3.377 7.968 -1.370 1.00 91.06 77 LYS A C 1
ATOM 652 O O . LYS A 1 77 ? 2.645 8.643 -0.656 1.00 91.06 77 LYS A O 1
ATOM 657 N N . LEU A 1 78 ? 3.178 6.665 -1.570 1.00 91.19 78 LEU A N 1
ATOM 658 C CA . LEU A 1 78 ? 2.125 5.891 -0.907 1.00 91.19 78 LEU A CA 1
ATOM 659 C C . LEU A 1 78 ? 2.322 5.861 0.611 1.00 91.19 78 LEU A C 1
ATOM 661 O O . LEU A 1 78 ? 1.351 6.018 1.347 1.00 91.19 78 LEU A O 1
ATOM 665 N N . HIS A 1 79 ? 3.566 5.700 1.070 1.00 89.06 79 HIS A N 1
ATOM 666 C CA . HIS A 1 79 ? 3.903 5.780 2.489 1.00 89.06 79 HIS A CA 1
ATOM 667 C C . HIS A 1 79 ? 3.594 7.168 3.062 1.00 89.06 79 HIS A C 1
ATOM 669 O O . HIS A 1 79 ? 2.874 7.264 4.051 1.00 89.06 79 HIS A O 1
ATOM 675 N N . ASN A 1 80 ? 4.044 8.237 2.403 1.00 89.56 80 ASN A N 1
ATOM 676 C CA . ASN A 1 80 ? 3.826 9.609 2.870 1.00 89.56 80 ASN A CA 1
ATOM 677 C C . ASN A 1 80 ? 2.336 9.980 2.894 1.00 89.56 80 ASN A C 1
ATOM 679 O O . ASN A 1 80 ? 1.869 10.635 3.821 1.00 89.56 80 ASN A O 1
ATOM 683 N N . ASN A 1 81 ? 1.559 9.510 1.912 1.00 90.75 81 ASN A N 1
ATOM 684 C CA . ASN A 1 81 ? 0.107 9.689 1.897 1.00 90.75 81 ASN A CA 1
ATOM 685 C C . ASN A 1 81 ? -0.588 9.022 3.106 1.00 90.75 81 ASN A C 1
ATOM 687 O O . ASN A 1 81 ? -1.666 9.469 3.502 1.00 90.75 81 ASN A O 1
ATOM 691 N N . LEU A 1 82 ? -0.001 7.954 3.662 1.00 84.75 82 LEU A N 1
ATOM 692 C CA . LEU A 1 82 ? -0.514 7.221 4.825 1.00 84.75 82 LEU A CA 1
ATOM 693 C C . LEU A 1 82 ? -0.048 7.801 6.158 1.00 84.75 82 LEU A C 1
ATOM 695 O O . LEU A 1 82 ? -0.864 7.967 7.061 1.00 84.75 82 LEU A O 1
ATOM 699 N N . MET A 1 83 ? 1.253 8.061 6.278 1.00 80.69 83 MET A N 1
ATOM 700 C CA . MET A 1 83 ? 1.911 8.356 7.555 1.00 80.69 83 MET A CA 1
ATOM 701 C C . MET A 1 83 ? 2.159 9.854 7.782 1.00 80.69 83 MET A C 1
ATOM 703 O O . MET A 1 83 ? 2.419 10.257 8.912 1.00 80.69 83 MET A O 1
ATOM 707 N N . GLY A 1 84 ? 2.025 10.681 6.740 1.00 76.12 84 GLY A N 1
ATOM 708 C CA . GLY A 1 84 ? 2.461 12.079 6.735 1.00 76.12 84 GLY A CA 1
ATOM 709 C C . GLY A 1 84 ? 3.845 12.240 6.097 1.00 76.12 84 GLY A C 1
ATOM 710 O O . GLY A 1 84 ? 4.634 11.304 6.04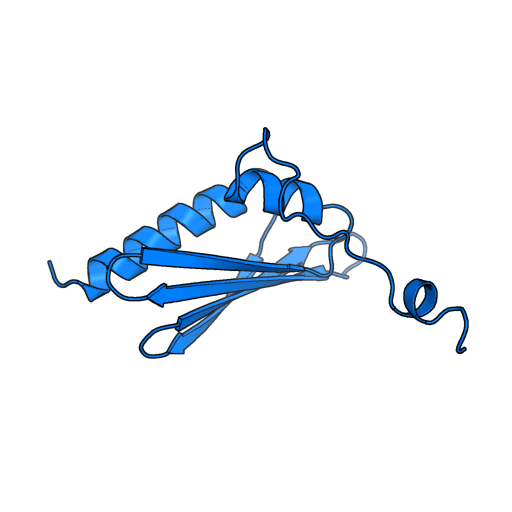9 1.00 76.12 84 GLY A O 1
ATOM 711 N N . GLU A 1 85 ? 4.137 13.428 5.556 1.00 62.62 85 GLU A N 1
ATOM 712 C CA . GLU A 1 85 ? 5.400 13.709 4.845 1.00 62.62 85 GLU A CA 1
ATOM 713 C C . GLU A 1 85 ? 6.623 13.814 5.777 1.00 62.62 85 GLU A C 1
ATOM 715 O O . GLU A 1 85 ? 7.758 13.719 5.314 1.00 62.62 85 GLU A O 1
ATOM 720 N N . GLU A 1 86 ? 6.406 14.002 7.082 1.00 56.50 86 GLU A N 1
ATOM 721 C CA . GLU A 1 86 ? 7.455 14.369 8.044 1.00 56.50 86 GLU A CA 1
ATOM 722 C C . GLU A 1 86 ? 8.165 13.166 8.689 1.00 56.50 86 GLU A C 1
ATOM 724 O O . GLU A 1 86 ? 9.263 13.311 9.226 1.00 56.50 86 GLU A O 1
ATOM 729 N N . THR A 1 87 ? 7.607 11.959 8.594 1.00 55.25 87 THR A N 1
ATOM 730 C CA . THR A 1 87 ? 8.164 10.758 9.224 1.00 55.25 87 THR A CA 1
ATOM 731 C C . THR A 1 87 ? 8.642 9.761 8.170 1.00 55.25 87 THR A C 1
ATOM 733 O O . THR A 1 87 ? 7.880 8.987 7.609 1.00 55.25 87 THR A O 1
ATOM 736 N N . LYS A 1 88 ? 9.964 9.707 7.941 1.00 58.69 88 LYS A N 1
ATOM 737 C CA . LYS A 1 88 ? 10.603 8.526 7.317 1.00 58.69 88 LYS A CA 1
ATOM 738 C C . LYS A 1 88 ? 10.617 7.308 8.252 1.00 58.69 88 LYS A C 1
ATOM 740 O O . LYS A 1 88 ? 11.073 6.233 7.859 1.00 58.69 88 LYS A O 1
ATOM 745 N N . GLU A 1 89 ? 10.163 7.472 9.494 1.00 65.69 89 GLU A N 1
ATOM 746 C CA . GLU A 1 89 ? 10.005 6.382 10.448 1.00 65.69 89 GLU A CA 1
ATOM 747 C C . GLU A 1 89 ? 9.023 5.334 9.914 1.00 65.69 89 GLU A C 1
ATOM 749 O O . GLU A 1 89 ? 7.885 5.621 9.558 1.00 65.69 89 GLU A O 1
ATOM 754 N N . GLY A 1 90 ? 9.487 4.086 9.844 1.00 69.69 90 GLY A N 1
ATOM 755 C CA . GLY A 1 90 ? 8.678 2.951 9.400 1.00 69.69 90 GLY A CA 1
ATOM 756 C C . GLY A 1 90 ? 8.647 2.715 7.885 1.00 69.69 90 GLY A C 1
ATOM 757 O O . GLY A 1 90 ? 8.146 1.671 7.461 1.00 69.69 90 GLY A O 1
ATOM 758 N N . TYR A 1 91 ? 9.214 3.596 7.049 1.00 82.62 91 TYR A N 1
ATOM 759 C CA . TYR A 1 91 ? 9.353 3.299 5.620 1.00 82.62 91 TYR A CA 1
ATOM 760 C C . TYR A 1 91 ? 10.477 2.289 5.371 1.00 82.62 91 TYR A C 1
ATOM 762 O O . TYR A 1 91 ? 11.648 2.541 5.649 1.00 82.62 91 TYR A O 1
ATOM 770 N N . THR A 1 92 ? 10.128 1.150 4.771 1.00 82.56 92 THR A N 1
ATOM 771 C CA . THR A 1 92 ? 11.103 0.154 4.313 1.00 82.56 92 THR A CA 1
ATOM 772 C C . THR A 1 92 ? 11.201 0.192 2.786 1.00 82.56 92 THR A C 1
ATOM 774 O O . THR A 1 92 ? 10.203 -0.073 2.110 1.00 82.56 92 THR A O 1
ATOM 777 N N . PRO A 1 93 ? 12.380 0.486 2.206 1.00 82.81 93 PRO A N 1
ATOM 778 C CA . PRO A 1 93 ? 12.549 0.523 0.758 1.00 82.81 93 PRO A CA 1
ATOM 779 C C . PRO A 1 93 ? 12.238 -0.817 0.081 1.00 82.81 93 PRO A C 1
ATOM 781 O O . PRO A 1 93 ? 12.710 -1.874 0.501 1.00 82.81 93 PRO A O 1
ATOM 784 N N . CYS A 1 94 ? 11.513 -0.765 -1.038 1.00 79.94 94 CYS A N 1
ATOM 785 C CA . CYS A 1 94 ? 11.292 -1.930 -1.890 1.00 79.94 94 CYS A CA 1
ATOM 786 C C . CYS A 1 94 ? 12.572 -2.259 -2.682 1.00 79.94 94 CYS A C 1
ATOM 788 O O . CYS A 1 94 ? 13.008 -1.493 -3.546 1.00 79.94 94 CYS A O 1
ATOM 790 N N . ILE A 1 95 ? 13.191 -3.407 -2.395 1.00 85.44 95 ILE A N 1
ATOM 791 C CA . ILE A 1 95 ? 14.428 -3.862 -3.043 1.00 85.44 95 ILE A CA 1
ATOM 792 C C . ILE A 1 95 ? 14.106 -5.015 -3.998 1.00 85.44 95 ILE A C 1
ATOM 794 O O . ILE A 1 95 ? 13.377 -5.943 -3.659 1.00 85.44 95 ILE A O 1
ATOM 798 N N . LYS A 1 96 ? 14.689 -4.997 -5.205 1.00 86.50 96 LYS A N 1
ATOM 799 C CA . LYS A 1 96 ? 14.555 -6.110 -6.159 1.00 86.50 96 LYS A CA 1
ATOM 800 C C . LYS A 1 96 ? 15.084 -7.410 -5.549 1.00 86.50 96 LYS A C 1
ATOM 802 O O . LYS A 1 96 ? 16.225 -7.435 -5.091 1.00 86.50 96 LYS A O 1
ATOM 807 N N . PHE A 1 97 ? 14.330 -8.501 -5.692 1.00 89.12 97 PHE A N 1
ATOM 808 C CA . PHE A 1 97 ? 14.709 -9.847 -5.236 1.00 89.12 97 PHE A CA 1
ATOM 809 C C . PHE A 1 97 ? 16.164 -10.215 -5.575 1.00 89.12 97 PHE A C 1
ATOM 811 O O . PHE A 1 97 ? 16.955 -10.500 -4.684 1.00 89.12 97 PHE A O 1
ATOM 818 N N . LYS A 1 98 ? 16.563 -10.097 -6.853 1.00 92.38 98 LYS A N 1
ATOM 819 C CA . LYS A 1 98 ? 17.939 -10.398 -7.299 1.00 92.38 98 LYS A CA 1
ATOM 820 C C . LYS A 1 98 ? 19.009 -9.537 -6.620 1.00 92.38 98 LYS A C 1
ATOM 822 O O . LYS A 1 98 ? 20.129 -9.991 -6.441 1.00 92.38 98 LYS A O 1
ATOM 827 N N . LYS A 1 99 ? 18.688 -8.285 -6.271 1.00 91.38 99 LYS A N 1
ATOM 828 C CA . LYS A 1 99 ? 19.618 -7.398 -5.556 1.00 91.38 99 LYS A CA 1
ATOM 829 C C . LYS A 1 99 ? 19.747 -7.824 -4.093 1.00 91.38 99 LYS A C 1
ATOM 831 O O . LYS A 1 99 ? 20.857 -7.819 -3.578 1.00 91.38 99 LYS A O 1
ATOM 836 N N . TYR A 1 100 ? 18.639 -8.208 -3.457 1.00 92.44 100 TYR A N 1
ATOM 837 C CA . TYR A 1 100 ? 18.622 -8.689 -2.075 1.00 92.44 100 TYR A CA 1
ATOM 838 C C . TYR A 1 100 ? 19.381 -10.018 -1.920 1.00 92.44 100 TYR A C 1
ATOM 840 O O . TYR A 1 100 ? 20.250 -10.139 -1.064 1.00 92.44 100 TYR A O 1
ATOM 848 N N . PHE A 1 101 ? 19.142 -10.979 -2.817 1.00 95.75 101 PHE A N 1
ATOM 849 C CA . PHE A 1 101 ? 19.796 -12.293 -2.804 1.00 95.75 101 PHE A CA 1
ATOM 850 C C . PHE A 1 101 ? 21.108 -12.355 -3.604 1.00 95.75 101 PHE A C 1
ATOM 852 O O . PHE A 1 101 ? 21.597 -13.446 -3.870 1.00 95.75 101 PHE A O 1
ATOM 859 N N . LYS A 1 102 ? 21.719 -11.214 -3.965 1.00 94.38 102 LYS A N 1
ATOM 860 C CA . LYS A 1 102 ? 22.907 -11.162 -4.847 1.00 94.38 102 LYS A CA 1
ATOM 861 C C . LYS A 1 102 ? 24.090 -12.013 -4.356 1.00 94.38 102 LYS A C 1
ATOM 863 O O . LYS A 1 102 ? 24.891 -12.448 -5.163 1.00 94.38 102 LYS A O 1
ATOM 868 N N . LYS A 1 103 ? 24.232 -12.216 -3.043 1.00 92.88 103 LYS A N 1
ATOM 869 C CA . LYS A 1 103 ? 25.308 -13.039 -2.460 1.00 92.88 103 LYS A CA 1
ATOM 870 C C . LYS A 1 103 ? 25.070 -14.553 -2.621 1.00 92.88 103 LYS A C 1
ATOM 872 O O . LYS A 1 103 ? 26.005 -15.324 -2.454 1.00 92.88 103 LYS A O 1
ATOM 877 N N . TYR A 1 104 ? 23.835 -14.965 -2.900 1.00 92.25 104 TYR A N 1
ATOM 878 C CA . TYR A 1 104 ? 23.389 -16.364 -2.889 1.00 92.25 104 TYR A CA 1
ATOM 879 C C . TYR A 1 104 ? 22.977 -16.888 -4.275 1.00 92.25 104 TYR A C 1
ATOM 881 O O . TYR A 1 104 ? 22.582 -18.046 -4.384 1.00 92.25 104 TYR A O 1
ATOM 889 N N . LEU A 1 105 ? 23.023 -16.035 -5.303 1.00 81.81 105 LEU A N 1
ATOM 890 C CA . LEU A 1 105 ? 22.716 -16.334 -6.705 1.00 81.81 105 LEU A CA 1
ATOM 891 C C . LEU A 1 105 ? 23.949 -16.050 -7.557 1.00 81.81 105 LEU A C 1
ATOM 893 O O . LEU A 1 105 ? 24.182 -16.824 -8.505 1.00 81.81 105 LEU A O 1
#

pLDDT: mean 87.07, std 10.33, range [53.16, 97.31]

Nearest PDB structures (foldseek):
  6exp-assembly1_B  TM=7.685E-01  e=6.651E-01  Sulfolobus islandicus rudivirus 3
  2h36-assembly1_X  TM=6.805E-01  e=7.071E-01  Sulfolobus islandicus filamentous virus
  5evh-assembly1_A-2  TM=5.818E-01  e=9.033E-01  Kribbella flavida DSM 17836
  6wge-assembly1_A  TM=4.854E-01  e=1.474E+00  Homo sapiens
  3h4z-assembly1_A  TM=3.273E-01  e=1.154E+00  Escherichia coli

Solvent-accessible surface area (backbone atoms only — not comparable to full-atom values): 6323 Å² total; per-residue (Å²): 131,60,72,67,60,53,53,56,52,49,51,54,55,52,50,60,39,37,41,64,94,43,74,65,45,78,75,54,75,48,81,50,99,50,37,39,38,41,34,30,34,34,77,43,85,90,89,41,62,30,49,36,40,36,38,42,38,54,55,92,96,44,74,49,80,49,76,50,59,70,34,72,88,47,49,64,58,41,46,29,43,70,72,39,85,86,55,73,75,89,72,75,83,79,70,57,66,70,68,75,43,52,91,82,110